Protein AF-A0A7S0PEE2-F1 (afdb_monomer)

Solvent-accessible surface area (backbone atoms only — not comparable to full-atom values): 6599 Å² total; per-residue (Å²): 137,88,80,90,76,82,72,90,59,85,87,65,85,32,78,91,63,74,86,94,62,50,65,52,79,72,48,36,47,54,51,50,52,50,49,54,54,50,52,50,61,75,44,48,91,78,54,88,84,53,91,95,64,86,84,65,71,34,76,46,69,47,69,50,86,56,61,47,75,41,84,74,50,76,35,82,72,52,90,74,62,71,80,40,92,71,45,29,66,51,42,53,50,51,56,57,63,73,75,106

Secondary structure (DSSP, 8-state):
--------S--SPPTTPPTT--IIIIIIHHHHHHHHHHHHHHHGGGS---TT-----EEEEEE-TTS-EEEEEEESS---S--STTHHHHHHHHHHHHH-

Mean predicted aligned error: 7.73 Å

InterPro domains:
  IPR004344 Tubulin-tyrosine ligase/Tubulin polyglutamylase [PF03133] (22-100)
  IPR004344 Tubulin-tyrosine ligase/Tubulin polyglutamylase [PS51221] (1-100)
  IPR051437 Tubulin tyrosine ligase-like monoglycylase [PTHR45870] (22-100)

pLDDT: mean 86.56, std 16.32, range [37.03, 98.38]

Sequence (100 aa):
DAAAGGDGGLQDRPQGVPAGVDLWLEWLRPALEATVVLSLKAAQDMTDAHPGSFELYGYDFMVDSSLRPWLIEINSSPDMSYSTAVTEPLVRRCMEDTIR

Nearest PDB structures (foldseek):
  6vzt-assembly2_B  TM=8.551E-01  e=3.030E-02  Mus musculus
  3wpa-assembly1_A  TM=3.467E-01  e=5.761E+00  Acinetobacter sp. Tol 5
  6uhw-assembly1_B  TM=2.391E-01  e=5.386E+00  Burkholderia pseudomallei 1710b

Radius of gyration: 18.1 Å; Cα contacts (8 Å, |Δi|>4): 68; chains: 1; bounding box: 62×25×38 Å

Organism: Cafeteria roenbergensis (NCBI:txid33653)

Foldseek 3Di:
DDDDDDDPDLPDQAPPDDPPDDCCPGNQVVQVVVVVVVVCVVCVVVDDDDPPDDFDKDWDWDQDSNRHTDTDDIHRDDDLDCPDPVSNVVSVVVVVVVVD

Structure (mmCIF, N/CA/C/O backbone):
data_AF-A0A7S0PEE2-F1
#
_entry.id   AF-A0A7S0PEE2-F1
#
loop_
_atom_site.group_PDB
_atom_site.id
_atom_site.type_symbol
_atom_site.label_atom_id
_atom_site.label_alt_id
_atom_site.label_comp_id
_atom_site.label_asym_id
_atom_site.label_entity_id
_atom_site.label_seq_id
_atom_site.pdbx_PDB_ins_code
_atom_site.Cartn_x
_atom_site.Cartn_y
_atom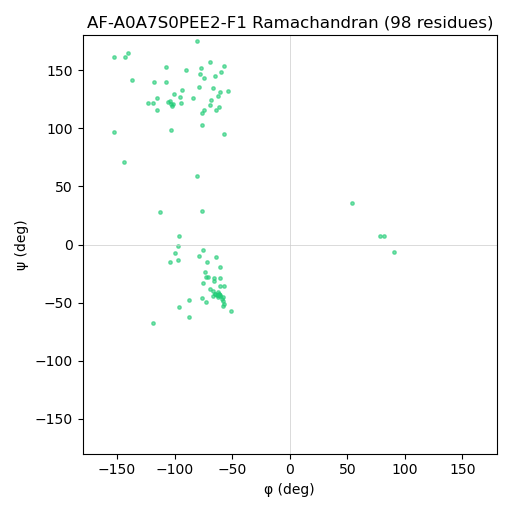_site.Cartn_z
_atom_site.occupancy
_atom_site.B_iso_or_equiv
_atom_site.auth_seq_id
_atom_site.auth_comp_id
_atom_site.auth_asym_id
_atom_site.auth_atom_id
_atom_site.pdbx_PDB_model_num
ATOM 1 N N . ASP A 1 1 ? -43.329 12.169 10.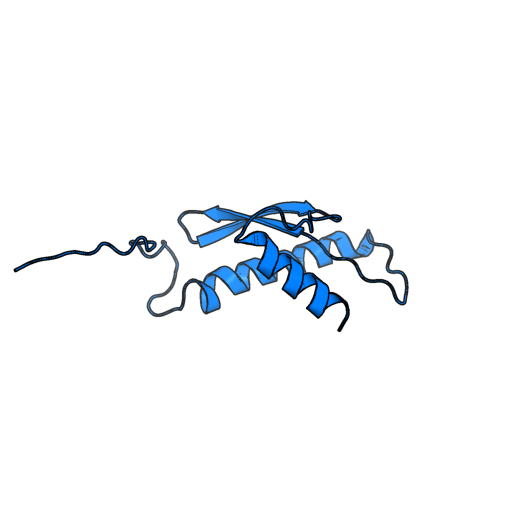511 1.00 37.03 1 ASP A N 1
ATOM 2 C CA 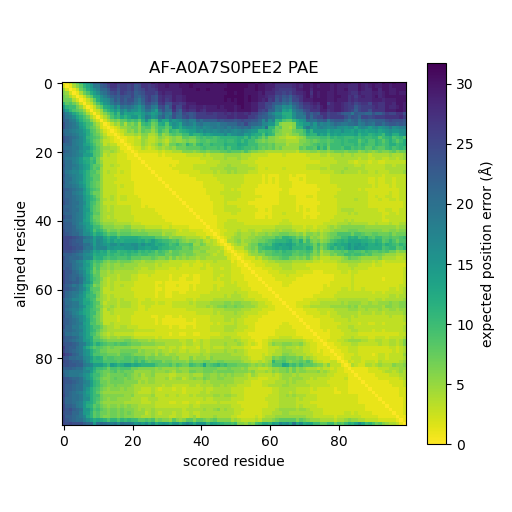. ASP A 1 1 ? -43.187 10.836 9.911 1.00 37.03 1 ASP A CA 1
ATOM 3 C C . ASP A 1 1 ? -41.744 10.523 9.621 1.00 37.03 1 ASP A C 1
ATOM 5 O O . ASP A 1 1 ? -41.016 11.369 9.119 1.00 37.03 1 ASP A O 1
ATOM 9 N N . ALA A 1 2 ? -41.349 9.330 10.045 1.00 42.94 2 ALA A N 1
ATOM 10 C CA . ALA A 1 2 ? -40.016 8.777 9.926 1.00 42.94 2 ALA A CA 1
ATOM 11 C C . ALA A 1 2 ? -39.740 8.267 8.506 1.00 42.94 2 ALA A C 1
ATOM 13 O O . ALA A 1 2 ? -40.615 7.681 7.876 1.00 42.94 2 ALA A O 1
ATOM 14 N N . ALA A 1 3 ? -38.489 8.390 8.072 1.00 38.69 3 ALA A N 1
ATOM 15 C CA . ALA A 1 3 ? -37.839 7.385 7.242 1.00 38.69 3 ALA A CA 1
ATOM 16 C C . ALA A 1 3 ? -36.334 7.467 7.510 1.00 38.69 3 ALA A C 1
ATOM 18 O O . ALA A 1 3 ? -35.625 8.321 6.985 1.00 38.69 3 ALA A O 1
ATOM 19 N N . ALA A 1 4 ? -35.883 6.589 8.402 1.00 49.22 4 ALA A N 1
ATOM 20 C CA . ALA A 1 4 ? -34.488 6.248 8.579 1.00 49.22 4 ALA A CA 1
ATOM 21 C C . ALA A 1 4 ? -33.993 5.574 7.291 1.00 49.22 4 ALA A C 1
ATOM 23 O O . ALA A 1 4 ? -34.482 4.508 6.924 1.00 49.22 4 ALA A O 1
ATOM 24 N N . GLY A 1 5 ? -33.046 6.208 6.604 1.00 38.03 5 GLY A N 1
ATOM 25 C CA . GLY A 1 5 ? -32.191 5.560 5.616 1.00 38.03 5 GLY A CA 1
ATOM 26 C C . GLY A 1 5 ? -30.843 5.339 6.279 1.00 38.03 5 GLY A C 1
ATOM 27 O O . GLY A 1 5 ? -30.085 6.292 6.423 1.00 38.03 5 GLY A O 1
ATOM 28 N N . GLY A 1 6 ? -30.598 4.124 6.770 1.00 43.62 6 GLY A N 1
ATOM 29 C CA . GLY A 1 6 ? -29.325 3.764 7.385 1.00 43.62 6 GLY A CA 1
ATOM 30 C C . GLY A 1 6 ? -28.201 3.911 6.369 1.00 43.62 6 GLY A C 1
ATOM 31 O O . GLY A 1 6 ? -28.213 3.237 5.337 1.00 43.62 6 GLY A O 1
ATOM 32 N N . ASP A 1 7 ? -27.253 4.802 6.653 1.00 44.31 7 ASP A N 1
ATOM 33 C CA . ASP A 1 7 ? -25.976 4.781 5.964 1.00 44.31 7 ASP A CA 1
ATOM 34 C C . ASP A 1 7 ? -25.246 3.496 6.378 1.00 44.31 7 ASP A C 1
ATOM 36 O O . ASP A 1 7 ? -25.254 3.083 7.538 1.00 44.31 7 ASP A O 1
ATOM 40 N N . GLY A 1 8 ? -24.671 2.791 5.412 1.00 40.72 8 GLY A N 1
ATOM 41 C CA . GLY A 1 8 ? -23.819 1.634 5.679 1.00 40.72 8 GLY A CA 1
ATOM 42 C C . GLY A 1 8 ? -22.430 2.039 6.180 1.00 40.72 8 GLY A C 1
ATOM 43 O O . GLY A 1 8 ? -21.466 1.345 5.866 1.00 40.72 8 GLY A O 1
ATOM 44 N N . GLY A 1 9 ? -22.289 3.184 6.856 1.00 45.97 9 GLY A N 1
ATOM 45 C CA . GLY A 1 9 ? -21.024 3.647 7.407 1.00 45.97 9 GLY A CA 1
ATOM 46 C C . GLY A 1 9 ? -20.576 2.773 8.574 1.00 45.97 9 GLY A C 1
ATOM 47 O O . GLY A 1 9 ? -21.382 2.106 9.220 1.00 45.97 9 GLY A O 1
ATOM 48 N N . LEU A 1 10 ? -19.273 2.765 8.865 1.00 52.00 10 LEU A N 1
ATOM 49 C CA . LEU A 1 10 ? -18.769 2.297 10.158 1.00 52.00 10 LEU A CA 1
ATOM 50 C C . LEU A 1 10 ? -19.450 3.142 11.254 1.00 52.00 10 LEU A C 1
ATOM 52 O O . LEU A 1 10 ? -19.028 4.262 11.528 1.00 52.00 10 LEU A O 1
ATOM 56 N N . GLN A 1 11 ? -20.543 2.634 11.825 1.00 51.59 11 GLN A N 1
ATOM 57 C CA . GLN A 1 11 ? -21.413 3.388 12.736 1.00 51.59 11 GLN A CA 1
ATOM 58 C C . GLN A 1 11 ? -20.772 3.628 14.115 1.00 51.59 11 GLN A C 1
ATOM 60 O O . GLN A 1 11 ? -21.195 4.536 14.827 1.00 51.59 11 GLN A O 1
ATOM 65 N N . ASP A 1 12 ? -19.696 2.905 14.447 1.00 62.88 12 ASP A N 1
ATOM 66 C CA . ASP A 1 12 ? -18.942 3.079 15.688 1.00 62.88 12 ASP A CA 1
ATOM 67 C C . ASP A 1 12 ? -17.511 3.561 15.416 1.00 62.88 12 ASP A C 1
ATOM 69 O O . ASP A 1 12 ? -16.746 2.942 14.670 1.00 62.88 12 ASP A O 1
ATOM 73 N N . ARG A 1 13 ? -17.124 4.675 16.057 1.00 68.88 13 ARG A N 1
ATOM 74 C CA . ARG A 1 13 ? -15.737 5.157 16.028 1.00 68.88 13 ARG A CA 1
ATOM 75 C C . ARG A 1 13 ? -14.832 4.098 16.678 1.00 68.88 13 ARG A C 1
ATOM 77 O O . ARG A 1 13 ? -15.079 3.730 17.829 1.00 68.88 13 ARG A O 1
ATOM 84 N N . PRO A 1 14 ? -13.752 3.665 16.012 1.00 75.19 14 PRO A N 1
ATOM 85 C CA . PRO A 1 14 ? -12.864 2.664 16.576 1.00 75.19 14 PRO A CA 1
ATOM 86 C C . PRO A 1 14 ? -12.150 3.157 17.838 1.00 75.19 14 PRO A C 1
ATOM 88 O O . PRO A 1 14 ? -11.792 4.331 17.963 1.00 75.19 14 PRO A O 1
ATOM 91 N N . GLN A 1 15 ? -11.922 2.246 18.784 1.00 71.81 15 GLN A N 1
ATOM 92 C CA . GLN A 1 15 ? -11.217 2.564 20.026 1.00 71.81 15 GLN A CA 1
ATOM 93 C C . GLN A 1 15 ? -9.794 3.062 19.734 1.00 71.81 15 GLN A C 1
ATOM 95 O O . GLN A 1 15 ? -9.052 2.432 18.984 1.00 71.81 15 GLN A O 1
ATOM 100 N N . GLY A 1 16 ? -9.410 4.181 20.354 1.00 77.69 16 GLY A N 1
ATOM 101 C CA . GLY A 1 16 ? -8.086 4.790 20.192 1.00 77.69 16 GLY A CA 1
ATOM 102 C C . GLY A 1 16 ? -7.978 5.826 19.069 1.00 77.69 16 GLY A C 1
ATOM 103 O O . GLY A 1 16 ? -6.956 6.502 18.994 1.00 77.69 16 GLY A O 1
ATOM 104 N N . VAL A 1 17 ? -9.023 6.010 18.251 1.00 81.94 17 VAL A N 1
ATOM 105 C CA . VAL A 1 17 ? -9.064 7.069 17.230 1.00 81.94 17 VAL A CA 1
ATOM 106 C C . VAL A 1 17 ? -9.535 8.391 17.860 1.00 81.94 17 VAL A C 1
ATOM 108 O O . VAL A 1 17 ? -10.603 8.408 18.485 1.00 81.94 17 VAL A O 1
ATOM 111 N N . PRO A 1 18 ? -8.788 9.506 17.720 1.00 84.56 18 PRO A N 1
ATOM 112 C CA . PRO A 1 18 ? -9.197 10.811 18.228 1.00 84.56 18 PRO A CA 1
ATOM 113 C C . PRO A 1 18 ? -10.553 11.267 17.685 1.00 84.56 18 PRO A C 1
ATOM 115 O O . PRO A 1 18 ? -10.985 10.898 16.593 1.00 84.56 18 PRO A O 1
ATOM 118 N N . ALA A 1 19 ? -11.245 12.107 18.451 1.00 86.06 19 ALA A N 1
ATOM 119 C CA . ALA A 1 19 ? -12.471 12.723 17.972 1.00 86.06 19 ALA A CA 1
ATOM 120 C C . ALA A 1 19 ? -12.185 13.836 16.959 1.00 86.06 19 ALA A C 1
ATOM 122 O O . ALA A 1 19 ? -11.246 14.603 17.136 1.00 86.06 19 ALA A O 1
ATOM 123 N N . GLY A 1 20 ? -13.044 13.952 15.942 1.00 87.81 20 GLY A N 1
ATOM 124 C CA . GLY A 1 20 ? -12.990 15.049 14.970 1.00 87.81 20 GLY A CA 1
ATOM 125 C C . GLY A 1 20 ? -11.983 14.871 13.834 1.00 87.81 20 GLY A C 1
ATOM 126 O O . GLY A 1 20 ? -11.823 15.809 13.065 1.00 87.81 20 GLY A O 1
ATOM 127 N N . VAL A 1 21 ? -11.348 13.701 13.718 1.00 89.31 21 VAL A N 1
ATOM 128 C CA . VAL A 1 21 ? -10.448 13.379 12.599 1.00 89.31 21 VAL A CA 1
ATOM 129 C C . VAL A 1 21 ? -11.195 12.727 11.441 1.00 89.31 21 VAL A C 1
ATOM 131 O O . VAL A 1 21 ? -12.169 11.994 11.654 1.00 89.31 21 VAL A O 1
ATOM 134 N N . ASP A 1 22 ? -10.705 12.947 10.225 1.00 90.88 22 ASP A N 1
ATOM 135 C CA . ASP A 1 22 ? -11.136 12.182 9.056 1.00 90.88 22 ASP A CA 1
ATOM 136 C C . ASP A 1 22 ? -10.523 10.772 9.101 1.00 90.88 22 ASP A C 1
ATOM 138 O O . ASP A 1 22 ? -9.305 10.589 9.037 1.00 90.88 22 ASP A O 1
ATOM 142 N N . LEU A 1 23 ? -11.377 9.751 9.220 1.00 90.56 23 LEU A N 1
ATOM 143 C CA . LEU A 1 23 ? -10.940 8.360 9.392 1.00 90.56 23 LEU A CA 1
ATOM 144 C C . LEU A 1 23 ? -10.099 7.842 8.216 1.00 90.56 23 LEU A C 1
ATOM 146 O O . LEU A 1 23 ? -9.262 6.959 8.403 1.00 90.56 23 LEU A O 1
ATOM 150 N N . TRP A 1 24 ? -10.313 8.361 7.008 1.00 92.00 24 TRP A N 1
ATOM 151 C CA . TRP A 1 24 ? -9.544 7.961 5.839 1.00 92.00 24 TRP A CA 1
ATOM 152 C C . TRP A 1 24 ? -8.274 8.797 5.716 1.00 92.00 24 TRP A C 1
ATOM 154 O O . TRP A 1 24 ? -7.175 8.253 5.791 1.00 92.00 24 TRP A O 1
ATOM 164 N N . LEU A 1 25 ? -8.422 10.110 5.541 1.00 94.75 25 LEU A N 1
ATOM 165 C CA . LEU A 1 25 ? -7.344 11.029 5.187 1.00 94.75 25 LEU A CA 1
ATOM 166 C C . LEU A 1 25 ? -6.332 11.213 6.314 1.00 94.75 25 LEU A C 1
ATOM 168 O O . LEU A 1 25 ? -5.136 11.302 6.042 1.00 94.75 25 LEU A O 1
ATOM 172 N N . GLU A 1 26 ? -6.801 11.267 7.559 1.00 92.00 26 GLU A N 1
ATOM 173 C CA . GLU A 1 26 ? -5.968 11.612 8.712 1.00 92.00 26 GLU A CA 1
ATOM 174 C C . GLU A 1 26 ? -5.582 10.394 9.557 1.00 92.00 26 GLU A C 1
ATOM 176 O O . GLU A 1 26 ? -4.649 10.483 10.352 1.00 92.00 26 GLU A O 1
ATOM 181 N N . TRP A 1 27 ? -6.256 9.250 9.378 1.00 90.69 27 TRP A N 1
ATOM 182 C CA . TRP A 1 27 ? -6.013 8.051 10.184 1.00 90.69 27 TRP A CA 1
ATOM 183 C C . TRP A 1 27 ? -5.536 6.840 9.373 1.00 90.69 27 TRP A C 1
ATOM 185 O O . TRP A 1 27 ? -4.388 6.417 9.518 1.00 90.69 27 TRP A O 1
ATOM 195 N N . LEU A 1 28 ? -6.383 6.274 8.507 1.00 94.00 28 LEU A N 1
ATOM 196 C CA . LEU A 1 28 ? -6.076 5.010 7.828 1.00 94.00 28 LEU A CA 1
ATOM 197 C C . LEU A 1 28 ? -5.073 5.169 6.675 1.00 94.00 28 LEU A C 1
ATOM 199 O O . LEU A 1 28 ? -4.121 4.393 6.584 1.00 94.00 28 LEU A O 1
ATOM 203 N N . ARG A 1 29 ? -5.252 6.166 5.799 1.00 96.19 29 ARG A N 1
ATOM 204 C CA . ARG A 1 29 ? -4.375 6.390 4.638 1.00 96.19 29 ARG A CA 1
ATOM 205 C C . ARG A 1 29 ? -2.914 6.617 5.051 1.00 96.19 29 ARG A C 1
ATOM 207 O O . ARG A 1 29 ? -2.064 5.935 4.485 1.00 96.19 29 ARG A O 1
ATOM 214 N N . PRO A 1 30 ? -2.586 7.472 6.043 1.00 96.81 30 PRO A N 1
ATOM 215 C CA . PRO A 1 30 ? -1.202 7.632 6.490 1.00 96.81 30 PRO A CA 1
ATOM 216 C C . PRO A 1 30 ? -0.592 6.335 7.030 1.00 96.81 30 PRO A C 1
ATOM 218 O O . PRO A 1 30 ? 0.588 6.073 6.807 1.00 96.81 30 PRO A O 1
ATOM 221 N N . ALA A 1 31 ? -1.386 5.505 7.716 1.00 96.50 31 ALA A N 1
ATOM 222 C CA . ALA A 1 31 ? -0.926 4.212 8.213 1.00 96.50 31 ALA A CA 1
ATOM 223 C C . ALA A 1 31 ? -0.613 3.238 7.062 1.00 96.50 31 ALA A C 1
ATOM 225 O O . ALA A 1 31 ? 0.449 2.620 7.072 1.00 96.50 31 ALA A O 1
ATOM 226 N N . LEU A 1 32 ? -1.481 3.156 6.044 1.00 98.38 32 LEU A N 1
ATOM 227 C CA . LEU A 1 32 ? -1.235 2.372 4.825 1.00 98.38 32 LEU A CA 1
ATOM 228 C C . LEU A 1 32 ? 0.045 2.834 4.108 1.00 98.38 32 LEU A C 1
ATOM 230 O O . LEU A 1 32 ? 0.910 2.018 3.793 1.00 98.38 32 LEU A O 1
ATOM 234 N N . GLU A 1 33 ? 0.202 4.146 3.903 1.00 98.31 33 GLU A N 1
ATOM 235 C CA . GLU A 1 33 ? 1.385 4.739 3.261 1.00 98.31 33 GLU A CA 1
ATOM 236 C C . GLU A 1 33 ? 2.669 4.455 4.045 1.00 98.31 33 GLU A C 1
ATOM 238 O O . GLU A 1 33 ? 3.693 4.089 3.461 1.00 98.31 33 GLU A O 1
ATOM 243 N N . ALA A 1 34 ? 2.615 4.569 5.375 1.00 98.38 34 ALA A N 1
ATOM 244 C CA . ALA A 1 34 ? 3.738 4.234 6.237 1.00 98.38 34 ALA A CA 1
ATOM 245 C C . ALA A 1 34 ? 4.129 2.757 6.097 1.00 98.38 34 ALA A C 1
ATOM 247 O O . ALA A 1 34 ? 5.320 2.460 5.997 1.00 98.38 34 ALA A O 1
ATOM 248 N N . THR A 1 35 ? 3.161 1.836 6.039 1.00 98.19 35 THR A N 1
ATOM 249 C CA . THR A 1 35 ? 3.443 0.410 5.837 1.00 98.19 35 THR A CA 1
ATOM 250 C C . THR A 1 35 ? 4.106 0.140 4.487 1.00 98.19 35 THR A C 1
ATOM 252 O O . THR A 1 35 ? 5.103 -0.582 4.451 1.00 98.19 35 THR A O 1
ATOM 255 N N . VAL A 1 36 ? 3.631 0.762 3.401 1.00 98.12 36 VAL A N 1
ATOM 256 C CA . VAL A 1 36 ? 4.261 0.647 2.071 1.00 98.12 36 VAL A CA 1
AT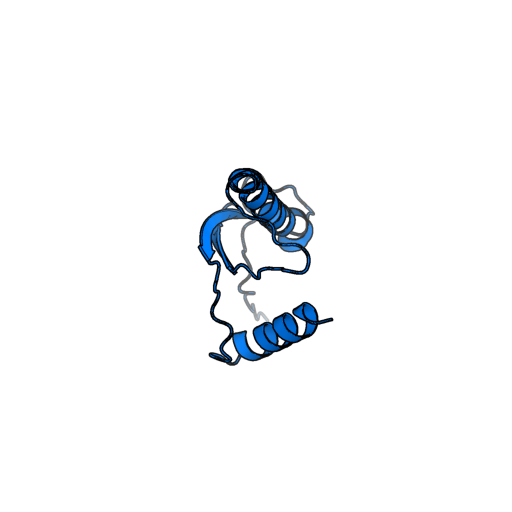OM 257 C C . VAL A 1 36 ? 5.722 1.102 2.134 1.00 98.12 36 VAL A C 1
ATOM 259 O O . VAL A 1 36 ? 6.624 0.333 1.806 1.00 98.12 36 VAL A O 1
ATOM 262 N N . VAL A 1 37 ? 5.986 2.305 2.653 1.00 97.88 37 VAL A N 1
ATOM 263 C CA . VAL A 1 37 ? 7.353 2.846 2.758 1.00 97.88 37 VAL A CA 1
ATOM 264 C C . VAL A 1 37 ? 8.253 1.970 3.631 1.00 97.88 37 VAL A C 1
ATOM 266 O O . VAL A 1 37 ? 9.410 1.737 3.284 1.00 97.88 37 VAL A O 1
ATOM 269 N N . LEU A 1 38 ? 7.754 1.499 4.776 1.00 97.94 38 LEU A N 1
ATOM 270 C CA . LEU A 1 38 ? 8.535 0.673 5.698 1.00 97.94 38 LEU A CA 1
ATOM 271 C C . LEU A 1 38 ? 8.869 -0.693 5.101 1.00 97.94 38 LEU A C 1
ATOM 273 O O . LEU A 1 38 ? 9.996 -1.151 5.268 1.00 97.94 38 LEU A O 1
ATOM 277 N N . SER A 1 39 ? 7.933 -1.321 4.389 1.00 96.56 39 SER A N 1
ATOM 278 C CA . SER A 1 39 ? 8.179 -2.612 3.741 1.00 96.56 39 SER A CA 1
ATOM 279 C C . SER A 1 39 ? 9.240 -2.511 2.638 1.00 96.56 39 SER A C 1
ATOM 281 O O . SER A 1 39 ? 10.173 -3.312 2.622 1.00 96.56 39 SER A O 1
ATOM 283 N N . LEU A 1 40 ? 9.188 -1.463 1.806 1.00 95.25 40 LEU A N 1
ATOM 284 C CA . LEU A 1 40 ? 10.209 -1.198 0.789 1.00 95.25 40 LEU A CA 1
ATOM 285 C C . LEU A 1 40 ? 11.579 -0.933 1.419 1.00 95.25 40 LEU A C 1
ATOM 287 O O . LEU A 1 40 ? 12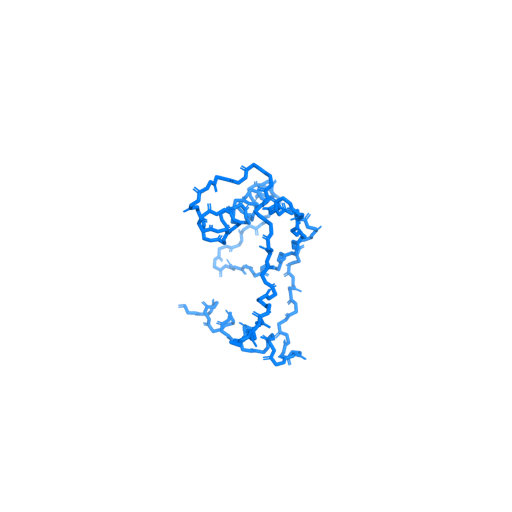.577 -1.480 0.964 1.00 95.25 40 LEU A O 1
ATOM 291 N N . LYS A 1 41 ? 11.638 -0.144 2.500 1.00 95.69 41 LYS A N 1
ATOM 292 C CA . LYS A 1 41 ? 12.889 0.096 3.242 1.00 95.69 41 LYS A CA 1
ATOM 293 C C . LYS A 1 41 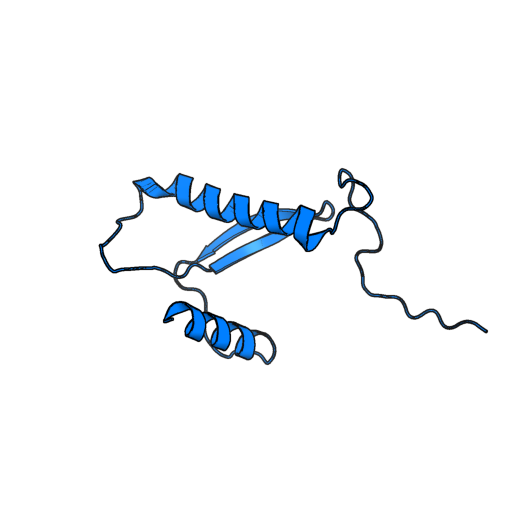? 13.464 -1.182 3.844 1.00 95.69 41 LYS A C 1
ATOM 295 O O . LYS A 1 41 ? 14.673 -1.366 3.825 1.00 95.69 41 LYS A O 1
ATOM 300 N N . ALA A 1 42 ? 12.616 -2.051 4.387 1.00 95.25 42 ALA A N 1
ATOM 301 C CA . ALA A 1 42 ? 13.055 -3.307 4.987 1.00 95.25 42 ALA A CA 1
ATOM 302 C C . ALA A 1 42 ? 13.648 -4.275 3.949 1.00 95.25 42 ALA A C 1
ATOM 304 O O . ALA A 1 42 ? 14.549 -5.039 4.283 1.00 95.25 42 ALA A O 1
ATOM 305 N N . ALA A 1 43 ? 13.164 -4.226 2.706 1.00 91.62 43 ALA A N 1
ATOM 306 C CA . ALA A 1 43 ? 13.637 -5.060 1.604 1.00 91.62 43 ALA A CA 1
ATOM 307 C C . ALA A 1 43 ? 14.678 -4.372 0.701 1.00 91.62 43 ALA A C 1
ATOM 309 O O . ALA A 1 43 ? 15.175 -5.003 -0.224 1.00 91.62 43 ALA A O 1
ATOM 310 N N . GLN A 1 44 ? 15.032 -3.107 0.958 1.00 91.06 44 GLN A N 1
ATOM 311 C CA . GLN A 1 44 ? 15.808 -2.282 0.022 1.00 91.06 44 GLN A CA 1
ATOM 312 C C . GLN A 1 44 ? 17.162 -2.901 -0.363 1.00 91.06 44 GLN A C 1
ATOM 314 O O . GLN A 1 44 ? 17.595 -2.767 -1.501 1.00 91.06 44 GLN A O 1
ATOM 319 N N . ASP A 1 45 ? 17.816 -3.591 0.576 1.00 91.12 45 ASP A N 1
ATOM 320 C CA . ASP A 1 45 ? 19.139 -4.188 0.366 1.00 91.12 45 ASP A CA 1
ATOM 321 C C . ASP A 1 45 ? 19.053 -5.513 -0.417 1.00 91.12 45 ASP A C 1
ATOM 323 O O . ASP A 1 45 ? 20.072 -6.066 -0.824 1.00 91.12 45 ASP A O 1
ATOM 327 N N . MET A 1 46 ? 17.839 -6.037 -0.609 1.00 87.12 46 MET A N 1
ATOM 328 C CA . MET A 1 46 ? 17.548 -7.258 -1.363 1.00 87.12 46 MET A CA 1
ATOM 329 C C . MET A 1 46 ? 17.053 -6.967 -2.785 1.00 87.12 46 MET A C 1
ATOM 331 O O . MET A 1 46 ? 16.886 -7.902 -3.567 1.00 87.12 46 MET A O 1
ATOM 335 N N . THR A 1 47 ? 16.801 -5.698 -3.115 1.00 80.56 47 THR A N 1
ATOM 336 C CA . THR A 1 47 ? 16.251 -5.291 -4.409 1.00 80.56 47 THR A CA 1
ATOM 337 C C . THR A 1 47 ? 17.354 -4.730 -5.301 1.00 80.56 47 THR A C 1
ATOM 339 O O . THR A 1 47 ? 17.956 -3.700 -4.995 1.00 80.56 47 THR A O 1
ATOM 342 N N . ASP A 1 48 ? 17.586 -5.370 -6.446 1.00 83.25 48 ASP A N 1
ATOM 343 C CA . ASP A 1 48 ? 18.524 -4.872 -7.451 1.00 83.25 48 ASP A CA 1
ATOM 344 C C . ASP A 1 48 ? 17.905 -3.698 -8.222 1.00 83.25 48 ASP A C 1
ATOM 346 O O . ASP A 1 48 ? 17.063 -3.860 -9.108 1.00 83.25 48 ASP A O 1
ATOM 350 N N . ALA A 1 49 ? 18.327 -2.479 -7.891 1.00 81.62 49 ALA A N 1
ATOM 351 C CA . ALA A 1 49 ? 17.901 -1.289 -8.614 1.00 81.62 49 ALA A CA 1
ATOM 352 C C . ALA A 1 49 ? 18.642 -1.177 -9.957 1.00 81.62 49 ALA A C 1
ATOM 354 O O . ALA A 1 49 ? 19.844 -0.904 -10.009 1.00 81.62 49 ALA A O 1
ATOM 355 N N . HIS A 1 50 ? 17.911 -1.321 -11.062 1.00 88.06 50 HIS A N 1
ATOM 356 C CA . HIS A 1 50 ? 18.435 -1.071 -12.403 1.00 88.06 50 HIS A CA 1
ATOM 357 C C . HIS A 1 50 ? 18.121 0.362 -12.859 1.00 88.06 50 HIS A C 1
ATOM 359 O O . HIS A 1 50 ? 16.946 0.736 -12.933 1.00 88.06 50 HIS A O 1
ATOM 365 N N . PRO A 1 51 ? 19.134 1.186 -13.201 1.00 90.56 51 PRO A N 1
ATOM 366 C CA . PRO A 1 51 ? 18.904 2.544 -13.684 1.00 90.56 51 PRO A CA 1
ATOM 367 C C . PRO A 1 51 ? 17.940 2.578 -14.875 1.00 90.56 51 PRO A C 1
ATOM 369 O O . PRO A 1 51 ? 18.093 1.816 -15.827 1.00 90.56 51 PRO A O 1
ATOM 372 N N . GLY A 1 52 ? 16.952 3.474 -14.825 1.00 90.81 52 GLY A N 1
ATOM 373 C CA . GLY A 1 52 ? 15.926 3.601 -15.867 1.00 90.81 52 GLY A CA 1
ATOM 374 C C . GLY A 1 52 ? 14.809 2.554 -15.806 1.00 90.81 52 GLY A C 1
ATOM 375 O O . GLY A 1 52 ? 13.986 2.518 -16.715 1.00 90.81 52 GLY A O 1
ATOM 376 N N . SER A 1 53 ? 14.765 1.723 -14.760 1.00 92.12 53 SER A N 1
ATOM 377 C CA . SER A 1 53 ? 13.672 0.778 -14.504 1.00 92.12 53 SER A CA 1
ATOM 378 C C . SER A 1 53 ? 12.808 1.240 -13.331 1.00 92.12 53 SER A C 1
ATOM 380 O O . SER A 1 53 ? 13.280 1.934 -12.430 1.00 92.12 53 SER A O 1
ATOM 382 N N . PHE A 1 54 ? 11.544 0.833 -13.339 1.00 92.56 54 PHE A N 1
ATOM 383 C CA . PHE A 1 54 ? 10.616 0.968 -12.221 1.00 92.56 54 PHE A CA 1
ATOM 384 C C . PHE A 1 54 ? 9.760 -0.299 -12.137 1.00 92.56 54 PHE A C 1
ATOM 386 O O . PHE A 1 54 ? 9.703 -1.077 -13.091 1.00 92.56 54 PHE A O 1
ATOM 393 N N . GLU A 1 55 ? 9.085 -0.491 -11.009 1.00 91.81 55 GLU A N 1
ATOM 394 C CA . GLU A 1 55 ? 8.226 -1.648 -10.780 1.00 91.81 55 GLU A CA 1
ATOM 395 C C . GLU A 1 55 ? 6.917 -1.214 -10.120 1.00 91.81 55 GLU A C 1
ATOM 397 O O . GLU A 1 55 ? 6.899 -0.315 -9.275 1.00 91.81 55 GLU A O 1
ATOM 402 N N . LEU A 1 56 ? 5.818 -1.843 -10.537 1.00 94.06 56 LEU A N 1
ATOM 403 C CA . LEU A 1 56 ? 4.495 -1.638 -9.963 1.00 94.06 56 LEU A CA 1
ATOM 404 C C . LEU A 1 56 ? 4.180 -2.800 -9.022 1.00 94.06 56 LEU A C 1
ATOM 406 O O . LEU A 1 56 ? 4.111 -3.949 -9.452 1.00 94.06 56 LEU A O 1
ATOM 410 N N . TYR A 1 57 ? 3.930 -2.481 -7.756 1.00 95.50 57 TYR A N 1
ATOM 411 C CA . TYR A 1 57 ? 3.571 -3.458 -6.734 1.00 95.50 57 TYR A CA 1
ATOM 412 C C . TYR A 1 57 ? 2.093 -3.354 -6.358 1.00 95.50 57 TYR A C 1
ATOM 414 O O . TYR A 1 57 ? 1.559 -2.256 -6.197 1.00 95.50 57 TYR A O 1
ATOM 422 N N . GLY A 1 58 ? 1.450 -4.503 -6.158 1.00 97.12 58 GLY A N 1
ATOM 423 C CA . GLY A 1 58 ? 0.146 -4.610 -5.506 1.00 97.12 58 GLY A CA 1
ATOM 424 C C . GLY A 1 58 ? 0.315 -4.883 -4.017 1.00 97.12 58 GLY A C 1
ATOM 425 O O . GLY A 1 58 ? 1.101 -5.750 -3.644 1.00 97.12 58 GLY A O 1
ATOM 426 N N . TYR A 1 59 ? -0.413 -4.154 -3.175 1.00 98.00 59 TYR A N 1
ATOM 427 C CA . TYR A 1 59 ? -0.409 -4.344 -1.726 1.00 98.00 59 TYR A CA 1
ATOM 428 C C . TYR A 1 59 ? -1.800 -4.726 -1.244 1.00 98.00 59 TYR A C 1
ATOM 430 O O . TYR A 1 59 ? -2.736 -3.934 -1.381 1.00 98.00 59 TYR A O 1
ATOM 438 N N . ASP A 1 60 ? -1.897 -5.884 -0.599 1.00 97.75 60 ASP A N 1
ATOM 439 C CA . ASP A 1 60 ? -3.151 -6.368 -0.038 1.00 97.75 60 ASP A CA 1
ATOM 440 C C . ASP A 1 60 ? -3.167 -6.171 1.474 1.00 97.75 60 ASP A C 1
ATOM 442 O O . ASP A 1 60 ? -2.318 -6.673 2.217 1.00 97.75 60 ASP A O 1
ATOM 446 N N . PHE A 1 61 ? -4.161 -5.416 1.933 1.00 98.19 61 PHE A N 1
ATOM 447 C CA . PHE A 1 61 ? -4.338 -5.071 3.335 1.00 98.19 61 PHE A CA 1
ATOM 448 C C . PHE A 1 61 ? -5.655 -5.612 3.874 1.00 98.19 61 PHE A C 1
ATOM 450 O O . PHE A 1 61 ? -6.706 -5.493 3.245 1.00 98.19 61 PHE A O 1
ATOM 457 N N . MET A 1 62 ? -5.610 -6.105 5.107 1.00 97.38 62 MET A N 1
ATOM 458 C CA . MET A 1 62 ? -6.795 -6.294 5.932 1.00 97.38 62 MET A CA 1
ATOM 459 C C . MET A 1 62 ? -6.893 -5.147 6.931 1.00 97.38 62 MET A C 1
ATOM 461 O O . MET A 1 62 ? -5.931 -4.848 7.632 1.00 97.38 62 MET A O 1
ATOM 465 N N . VAL A 1 63 ? -8.054 -4.507 7.023 1.00 94.44 63 VAL A N 1
ATOM 466 C CA . VAL A 1 63 ? -8.300 -3.451 8.013 1.00 94.44 63 VAL A CA 1
ATOM 467 C C . VAL A 1 63 ? -9.159 -4.025 9.130 1.00 94.44 63 VAL A C 1
ATOM 469 O O . VAL A 1 63 ? -10.236 -4.560 8.871 1.00 94.44 63 VAL A O 1
ATOM 472 N N . ASP A 1 64 ? -8.668 -3.947 10.368 1.00 92.00 64 ASP A N 1
ATOM 473 C CA . ASP A 1 64 ? -9.403 -4.455 11.527 1.00 92.00 64 ASP A CA 1
ATOM 474 C C . ASP A 1 64 ? -10.483 -3.475 12.024 1.00 92.00 64 ASP A C 1
ATOM 476 O O . ASP A 1 64 ? -10.607 -2.336 11.565 1.00 92.00 64 ASP A O 1
ATOM 480 N N . SER A 1 65 ? -11.266 -3.906 13.016 1.00 88.00 65 SER A N 1
ATOM 481 C CA . SER A 1 65 ? -12.313 -3.086 13.641 1.00 88.00 65 SER A CA 1
ATOM 482 C C . SER A 1 65 ? -11.785 -1.844 14.370 1.00 88.00 65 SER A C 1
ATOM 484 O O . SER A 1 65 ? -12.582 -1.008 14.780 1.00 88.00 65 SER A O 1
ATOM 486 N N . SER A 1 66 ? -10.469 -1.730 14.568 1.00 87.38 66 SER A N 1
ATOM 487 C CA . SER A 1 66 ? -9.778 -0.573 15.144 1.00 87.38 66 SER A CA 1
ATOM 488 C C . SER A 1 66 ? -9.225 0.382 14.070 1.00 87.38 66 SER A C 1
ATOM 490 O O . SER A 1 66 ? -8.499 1.315 14.410 1.00 87.38 66 SER A O 1
ATOM 492 N N . LEU A 1 67 ? -9.551 0.164 12.787 1.00 90.19 67 LEU A N 1
ATOM 493 C CA . LEU A 1 67 ? -8.954 0.844 11.630 1.00 90.19 67 LEU A CA 1
ATOM 494 C C . LEU A 1 67 ? -7.424 0.753 11.595 1.00 90.19 67 LEU A C 1
ATOM 496 O O . LEU A 1 67 ? -6.743 1.691 11.177 1.00 90.19 67 LEU A O 1
ATOM 500 N N . ARG A 1 68 ? -6.870 -0.381 12.030 1.00 91.50 68 ARG A N 1
ATOM 501 C CA . ARG A 1 68 ? -5.448 -0.674 11.848 1.00 91.50 68 ARG A CA 1
ATOM 502 C C . ARG A 1 68 ? -5.265 -1.516 10.587 1.00 91.50 68 ARG A C 1
ATOM 504 O O . ARG A 1 68 ? -5.926 -2.553 10.467 1.00 91.50 68 ARG A O 1
ATOM 511 N N . PRO A 1 69 ? -4.394 -1.096 9.654 1.00 96.12 69 PRO A N 1
ATOM 512 C CA . PRO A 1 69 ? -4.069 -1.898 8.490 1.00 96.12 69 PRO A CA 1
ATOM 513 C C . PRO A 1 69 ? -3.070 -2.999 8.857 1.00 96.12 69 PRO A C 1
ATOM 515 O O . PRO A 1 69 ? -2.061 -2.760 9.520 1.00 96.12 69 PRO A O 1
ATOM 518 N N . TRP A 1 70 ? -3.342 -4.200 8.370 1.00 97.25 70 TRP A N 1
ATOM 519 C CA . TRP A 1 70 ? -2.481 -5.369 8.450 1.00 97.25 70 TRP A CA 1
ATOM 520 C C . TRP A 1 70 ? -2.080 -5.746 7.030 1.00 97.25 70 TRP A C 1
ATOM 522 O O . TRP A 1 70 ? -2.940 -6.080 6.216 1.00 97.25 70 TRP A O 1
ATOM 532 N N . LEU A 1 71 ? -0.786 -5.649 6.724 1.00 98.19 71 LEU A N 1
ATOM 533 C CA . LEU A 1 71 ? -0.249 -6.088 5.440 1.00 98.19 71 LEU A CA 1
ATOM 534 C C . LEU A 1 71 ? -0.344 -7.613 5.355 1.00 98.19 71 LEU A C 1
ATOM 536 O O . LEU A 1 71 ? 0.172 -8.303 6.234 1.00 98.19 71 LEU A O 1
ATOM 540 N N . ILE A 1 72 ? -1.000 -8.117 4.313 1.00 98.19 72 ILE A N 1
ATOM 541 C CA . ILE A 1 72 ? -1.160 -9.553 4.070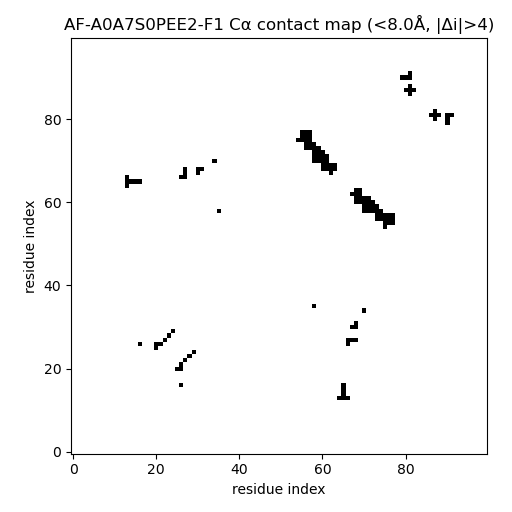 1.00 98.19 72 ILE A CA 1
ATOM 542 C C . ILE A 1 72 ? -0.088 -10.032 3.099 1.00 98.19 72 ILE A C 1
ATOM 544 O O . ILE A 1 72 ? 0.669 -10.944 3.426 1.00 98.19 72 ILE A O 1
ATOM 548 N N . GLU A 1 73 ? 0.011 -9.382 1.940 1.00 97.62 73 GLU A N 1
ATOM 549 C CA . GLU A 1 73 ? 1.007 -9.707 0.924 1.00 97.62 73 GLU A CA 1
ATOM 550 C C . GLU A 1 73 ? 1.384 -8.504 0.054 1.00 97.62 73 GLU A C 1
ATOM 552 O O . GLU A 1 73 ? 0.682 -7.490 0.001 1.00 97.62 73 GLU A O 1
ATOM 557 N N . ILE A 1 74 ? 2.535 -8.642 -0.607 1.00 97.19 74 ILE A N 1
ATOM 558 C CA . ILE A 1 74 ? 3.038 -7.721 -1.622 1.00 97.19 74 ILE A CA 1
ATOM 559 C C . ILE A 1 74 ? 3.274 -8.535 -2.891 1.00 97.19 74 ILE A C 1
ATOM 561 O O . ILE A 1 74 ? 4.070 -9.474 -2.888 1.00 97.19 74 ILE A O 1
ATOM 565 N N . ASN A 1 75 ? 2.614 -8.143 -3.975 1.00 96.25 75 ASN A N 1
ATOM 566 C CA . ASN A 1 75 ? 2.702 -8.790 -5.277 1.00 96.25 75 ASN A CA 1
ATOM 567 C C . ASN A 1 75 ? 3.529 -7.925 -6.238 1.00 96.25 75 ASN A C 1
ATOM 569 O O . ASN A 1 75 ? 3.165 -6.782 -6.505 1.00 96.25 75 ASN A O 1
ATOM 573 N N . SER A 1 76 ? 4.609 -8.474 -6.802 1.00 91.44 76 SER A N 1
ATOM 574 C CA . SER A 1 76 ? 5.430 -7.824 -7.846 1.00 91.44 76 SER A CA 1
ATOM 575 C C . SER A 1 76 ? 4.779 -7.832 -9.236 1.00 91.44 76 SER A C 1
ATOM 577 O O . SER A 1 76 ? 5.305 -7.287 -10.201 1.00 91.44 76 SER A O 1
ATOM 579 N N . SER A 1 77 ? 3.632 -8.491 -9.383 1.00 92.81 77 SER A N 1
ATOM 580 C CA . SER A 1 77 ? 2.876 -8.550 -10.636 1.00 92.81 77 SER A CA 1
ATOM 581 C C . SER A 1 77 ? 1.379 -8.544 -10.332 1.00 92.81 77 SER A C 1
ATOM 583 O O . SER A 1 77 ? 0.730 -9.585 -10.450 1.00 92.81 77 SER A O 1
ATOM 585 N N . PRO A 1 78 ? 0.827 -7.400 -9.878 1.00 95.31 78 PRO A N 1
ATOM 586 C CA . PRO A 1 78 ? -0.608 -7.285 -9.653 1.00 95.31 78 PRO A CA 1
ATOM 587 C C . PRO A 1 78 ? -1.385 -7.527 -10.954 1.00 95.31 78 PRO A C 1
ATOM 589 O O . PRO A 1 78 ? -0.909 -7.196 -12.043 1.00 95.31 78 PRO A O 1
ATOM 592 N N . ASP A 1 79 ? -2.594 -8.085 -10.852 1.00 93.44 79 ASP A N 1
ATOM 593 C CA . ASP A 1 79 ? -3.461 -8.246 -12.020 1.00 93.44 79 ASP A CA 1
ATOM 594 C C . ASP A 1 79 ? -3.966 -6.881 -12.503 1.00 93.44 79 ASP A C 1
ATOM 596 O O . ASP A 1 79 ? -4.659 -6.155 -11.790 1.00 93.44 79 ASP A O 1
ATOM 600 N N . MET A 1 80 ? -3.626 -6.558 -13.747 1.00 92.62 80 MET A N 1
ATOM 601 C CA . MET A 1 80 ? -3.993 -5.314 -14.418 1.00 92.62 80 MET A CA 1
ATOM 602 C C . MET A 1 80 ? -4.966 -5.564 -15.576 1.00 92.62 80 MET A C 1
ATOM 604 O O . MET A 1 80 ? -5.003 -4.828 -16.564 1.00 92.62 80 MET A O 1
ATOM 608 N N . SER A 1 81 ? -5.760 -6.627 -15.473 1.00 91.94 81 SER A N 1
ATOM 609 C CA . SER A 1 81 ? -6.880 -6.901 -16.362 1.00 91.94 81 SER A CA 1
ATOM 610 C C . SER A 1 81 ? -8.098 -6.025 -16.037 1.00 91.94 81 SER A C 1
ATOM 612 O O . SER A 1 81 ? -8.361 -5.634 -14.897 1.00 91.94 81 SER A O 1
ATOM 614 N N . TYR A 1 82 ? -8.915 -5.742 -17.053 1.00 92.88 82 TYR A N 1
ATOM 615 C CA . TYR A 1 82 ? 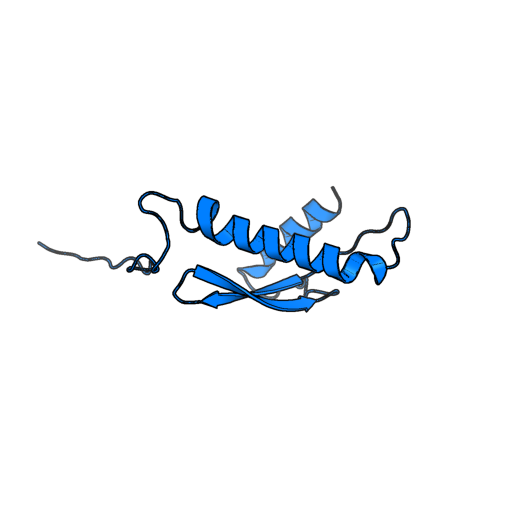-10.207 -5.066 -16.895 1.00 92.88 82 TYR A CA 1
ATOM 616 C C . TYR A 1 82 ? -11.288 -6.051 -16.434 1.00 92.88 82 TYR A C 1
ATOM 618 O O . TYR A 1 82 ? -12.274 -6.294 -17.124 1.00 92.88 82 TYR A O 1
ATOM 626 N N . SER A 1 83 ? -11.063 -6.672 -15.277 1.00 88.50 83 SER A N 1
ATOM 627 C CA . SER A 1 83 ? -11.857 -7.819 -14.822 1.00 88.50 83 SER A CA 1
ATOM 628 C C . SER A 1 83 ? -13.272 -7.469 -14.359 1.00 88.50 83 SER A C 1
ATOM 630 O O . SER A 1 83 ? -14.170 -8.306 -14.426 1.00 88.50 83 SER A O 1
ATOM 632 N N . THR A 1 84 ? -13.500 -6.250 -13.865 1.00 94.25 84 THR A N 1
ATOM 633 C CA . THR A 1 84 ? -14.804 -5.833 -13.330 1.00 94.25 84 THR A CA 1
ATOM 634 C C . THR A 1 84 ? -15.099 -4.376 -13.666 1.00 94.25 84 THR A C 1
ATOM 636 O O . THR A 1 84 ? -14.185 -3.590 -13.904 1.00 94.25 84 THR A O 1
ATOM 639 N N . ALA A 1 85 ? -16.372 -3.979 -13.580 1.00 94.81 85 ALA A N 1
ATOM 640 C CA . ALA A 1 85 ? -16.784 -2.584 -13.757 1.00 94.81 85 ALA A CA 1
ATOM 641 C C . ALA A 1 85 ? -16.150 -1.613 -12.735 1.00 94.81 85 ALA A C 1
ATOM 643 O O . ALA A 1 85 ? -16.113 -0.409 -12.978 1.00 94.81 85 ALA A O 1
ATOM 644 N N . VAL A 1 86 ? -15.654 -2.123 -11.599 1.00 92.81 86 VAL A N 1
ATOM 645 C CA . VAL A 1 86 ? -14.945 -1.330 -10.581 1.00 92.81 86 VAL A CA 1
ATOM 646 C C . VAL A 1 86 ? -13.452 -1.253 -10.894 1.00 92.81 86 VAL A C 1
ATOM 648 O O . VAL A 1 86 ? -12.875 -0.169 -10.867 1.00 92.81 86 VAL A O 1
ATOM 651 N N . THR A 1 87 ? -12.820 -2.387 -11.207 1.00 91.88 87 THR A N 1
ATOM 652 C CA . THR A 1 87 ? -11.370 -2.449 -11.437 1.00 91.88 87 THR A CA 1
ATOM 653 C C . THR A 1 87 ? -10.965 -1.879 -12.788 1.00 91.88 87 THR A C 1
ATOM 655 O O . THR A 1 87 ? -9.927 -1.235 -12.865 1.00 91.88 87 THR A O 1
ATOM 658 N N . GLU A 1 88 ? -11.786 -2.010 -13.833 1.00 94.94 88 GLU A N 1
ATOM 659 C CA . GLU A 1 88 ? -11.490 -1.472 -15.167 1.00 94.94 88 GLU A CA 1
ATOM 660 C C . GLU A 1 88 ? -11.090 0.018 -15.151 1.00 94.94 88 GLU A C 1
ATOM 662 O O . GLU A 1 88 ? -9.994 0.343 -15.621 1.00 94.94 88 GLU A O 1
ATOM 667 N N . PRO A 1 89 ? -11.911 0.952 -14.627 1.00 96.06 89 PRO A N 1
ATOM 668 C CA . PRO A 1 89 ? -11.543 2.364 -14.629 1.00 96.06 89 PRO A CA 1
ATOM 669 C C . PRO A 1 89 ? -10.329 2.669 -13.740 1.00 96.06 89 PRO A C 1
ATOM 671 O O . PRO A 1 89 ? -9.594 3.607 -14.043 1.00 96.06 89 PRO A O 1
ATOM 674 N N . LEU A 1 90 ? -10.101 1.902 -12.669 1.00 95.00 90 LEU A N 1
ATOM 675 C CA . LEU A 1 90 ? -8.959 2.088 -11.767 1.00 95.00 90 LEU A CA 1
ATOM 676 C C . LEU A 1 90 ? -7.650 1.638 -12.420 1.00 95.00 90 LEU A C 1
ATOM 678 O O . LEU A 1 90 ? -6.690 2.402 -12.458 1.00 95.00 90 LEU A O 1
ATOM 682 N N . VAL A 1 91 ? -7.644 0.436 -12.998 1.00 95.56 91 VAL A N 1
ATOM 683 C CA . VAL A 1 91 ? -6.507 -0.135 -13.728 1.00 95.56 91 VAL A CA 1
ATOM 684 C C . VAL A 1 91 ? -6.147 0.750 -14.916 1.00 95.56 91 VAL A C 1
ATOM 686 O O . VAL A 1 91 ? -4.974 1.058 -15.113 1.00 95.56 91 VAL A O 1
ATOM 689 N N . ARG A 1 92 ? -7.145 1.216 -15.683 1.00 94.81 92 ARG A N 1
ATOM 690 C CA . ARG A 1 92 ? -6.921 2.134 -16.809 1.00 94.81 92 ARG A CA 1
ATOM 691 C C . ARG A 1 92 ? -6.196 3.406 -16.362 1.00 94.81 92 ARG A C 1
ATOM 693 O O . ARG A 1 92 ? -5.165 3.736 -16.936 1.00 94.81 92 ARG A O 1
ATOM 700 N N . ARG A 1 93 ? -6.694 4.082 -15.319 1.00 95.88 93 ARG A N 1
ATOM 701 C CA . ARG A 1 93 ? -6.068 5.306 -14.786 1.00 95.88 93 ARG A CA 1
ATOM 702 C C . ARG A 1 93 ? -4.665 5.045 -14.245 1.00 95.88 93 ARG A C 1
ATOM 704 O O . ARG A 1 93 ? -3.750 5.784 -14.575 1.00 95.88 93 ARG A O 1
ATOM 711 N N . CYS A 1 94 ? -4.491 3.973 -13.474 1.00 94.81 94 CYS A N 1
ATOM 712 C CA . CYS A 1 94 ? -3.195 3.590 -12.921 1.00 94.81 94 CYS A CA 1
ATOM 713 C C . CYS A 1 94 ? -2.152 3.368 -14.027 1.00 94.81 94 CYS A C 1
ATOM 715 O O . CYS A 1 94 ? -1.050 3.904 -13.938 1.00 94.81 94 CYS A O 1
ATOM 717 N N . MET A 1 95 ? -2.509 2.653 -15.098 1.00 94.12 95 MET A N 1
ATOM 718 C CA . MET A 1 95 ? -1.612 2.428 -16.235 1.00 94.12 95 MET A CA 1
ATOM 719 C C . MET A 1 95 ? -1.270 3.715 -16.986 1.00 94.12 95 MET A C 1
ATOM 721 O O . MET A 1 95 ? -0.113 3.925 -17.341 1.00 94.12 95 MET A O 1
ATOM 725 N N . GLU A 1 96 ? -2.255 4.586 -17.212 1.00 95.00 96 GLU A N 1
ATOM 726 C CA . GLU A 1 96 ? -2.021 5.886 -17.846 1.00 95.00 96 GLU A CA 1
ATOM 727 C C . GLU A 1 96 ? -1.082 6.766 -17.011 1.00 95.00 96 GLU A C 1
ATOM 729 O O . GLU A 1 96 ? -0.169 7.372 -17.565 1.00 95.00 96 GLU A O 1
ATOM 7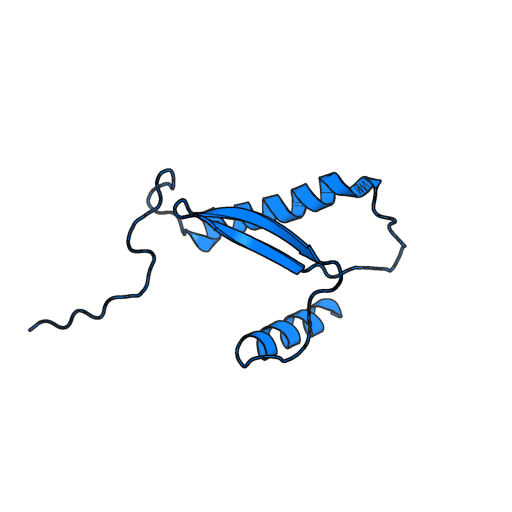34 N N . ASP A 1 97 ? -1.270 6.809 -15.691 1.00 94.69 97 ASP A N 1
ATOM 735 C CA . ASP A 1 97 ? -0.446 7.608 -14.778 1.00 94.69 97 ASP A CA 1
ATOM 736 C C . ASP A 1 97 ? 0.953 7.015 -14.563 1.00 94.69 97 ASP A C 1
ATOM 738 O O . ASP A 1 97 ? 1.882 7.750 -14.255 1.00 94.69 97 ASP A O 1
ATOM 742 N N . THR A 1 98 ? 1.131 5.710 -14.777 1.00 92.62 98 THR A N 1
ATOM 743 C CA . THR A 1 98 ? 2.435 5.035 -14.655 1.00 92.62 98 THR A CA 1
ATOM 744 C C . THR A 1 98 ? 3.404 5.411 -15.786 1.00 92.62 98 THR A C 1
ATOM 746 O O . THR A 1 98 ? 4.616 5.367 -15.597 1.00 92.62 98 THR A O 1
ATOM 749 N N . ILE A 1 99 ? 2.888 5.760 -16.971 1.00 90.88 99 ILE A N 1
ATOM 750 C CA . ILE A 1 99 ? 3.698 6.071 -18.167 1.00 90.88 99 ILE A CA 1
ATOM 751 C C . ILE A 1 99 ? 3.918 7.589 -18.336 1.00 90.88 99 ILE A C 1
ATOM 753 O O . ILE A 1 99 ? 4.747 8.003 -19.150 1.00 90.88 99 ILE A O 1
ATOM 757 N N . ARG A 1 100 ? 3.166 8.420 -17.607 1.00 79.69 100 ARG A N 1
ATOM 758 C CA . ARG A 1 100 ? 3.259 9.888 -17.658 1.00 79.69 100 ARG A CA 1
ATOM 759 C C . ARG A 1 100 ? 4.513 10.416 -16.974 1.00 79.69 100 ARG A C 1
ATOM 761 O O . ARG A 1 100 ? 5.070 11.389 -17.530 1.00 79.69 100 ARG A O 1
#